Protein AF-A0A9D4VRD9-F1 (afdb_monomer)

Sequence (147 aa):
MNMTFPYSIVCLDGSLPAYHFHRGYGLGSNSWLIHLEGGGWCGTIRNCIYSKKTWHGSSYFMEKQIPFIGILISKAEENLDFYNWNRVKVRYCDGALFSGDSQNEALLSGCSAGGLSAILHCDEFRELFPRTTRVKCFSDGGLFLDS

Radius of gyration: 17.65 Å; Cα contacts (8 Å, |Δi|>4): 254; chains: 1; bounding box: 37×42×48 Å

pLDDT: mean 87.78, std 12.65, range [27.67, 97.06]

Solvent-accessible surface area (backbone atoms only — not comparable to full-atom values): 8669 Å² total; per-residue (Å²): 134,87,80,82,63,98,60,85,76,45,17,62,61,65,34,60,70,51,68,48,77,46,83,32,42,82,88,25,51,85,38,79,46,80,43,77,48,82,74,65,63,45,94,42,74,71,50,39,65,53,38,30,75,33,43,50,5,13,48,88,62,46,76,93,73,78,88,60,59,74,86,58,22,67,46,54,93,82,23,76,87,47,27,40,22,24,35,35,40,40,56,36,20,56,43,38,75,88,66,70,75,94,72,56,72,45,80,44,68,23,55,38,75,42,3,34,46,22,61,76,43,37,69,66,59,41,70,78,49,59,92,81,45,49,66,46,62,40,56,43,78,25,84,77,81,93,128

InterPro domains:
  IPR004963 Pectinacetylesterase/NOTUM [PF03283] (9-104)
  IPR004963 Pectinacetylesterase/NOTUM [PTHR21562] (9-105)

Secondary structure (DSSP, 8-state):
-----SS----TTSPPP-EEEE---GGGGG-EEEEEPP--B--SHHHHHHHTTSTTT-GGGS-SS----GGG---TTT-TTTTTSEEEEEPP-SSBTT---SSSEEEEEEETHHHHHHHHTHHHHHHTS-TTSEEEEEEES------

Organism: Pisum sativum (NCBI:txid3888)

Structure (mmCIF, N/CA/C/O backbone):
data_AF-A0A9D4VRD9-F1
#
_entry.id   AF-A0A9D4VRD9-F1
#
loop_
_atom_site.group_PDB
_atom_site.id
_atom_site.type_symbol
_atom_site.label_atom_id
_atom_site.label_alt_id
_atom_site.label_comp_id
_atom_site.label_asym_id
_atom_site.label_entity_id
_atom_site.label_seq_id
_atom_si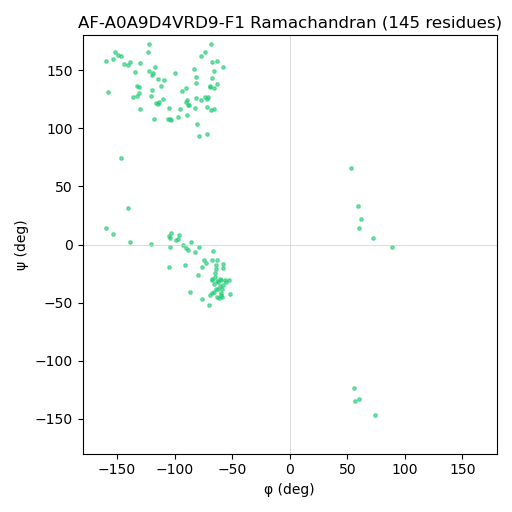te.pdbx_PDB_ins_code
_atom_site.Cartn_x
_atom_site.Cartn_y
_atom_site.Cartn_z
_atom_site.occupancy
_atom_site.B_iso_or_equiv
_atom_site.auth_seq_id
_atom_site.auth_comp_id
_atom_site.auth_asym_id
_atom_site.auth_atom_id
_atom_site.pdbx_PDB_model_num
ATOM 1 N N . MET A 1 1 ? -16.404 -22.319 3.235 1.00 29.88 1 MET A N 1
ATOM 2 C CA . MET A 1 1 ? -16.455 -21.818 1.846 1.00 29.88 1 MET A CA 1
ATOM 3 C C . MET A 1 1 ? -15.026 -21.767 1.332 1.00 29.88 1 MET A C 1
ATOM 5 O O . MET A 1 1 ? -14.262 -20.940 1.807 1.00 29.88 1 MET A O 1
ATOM 9 N N . ASN A 1 2 ? -14.638 -22.701 0.461 1.00 27.67 2 ASN A N 1
ATOM 10 C CA . ASN A 1 2 ? -13.312 -22.701 -0.160 1.00 27.67 2 ASN A CA 1
ATOM 11 C C . ASN A 1 2 ? -13.325 -21.703 -1.315 1.00 27.67 2 ASN A C 1
ATOM 13 O O . ASN A 1 2 ? -13.900 -21.981 -2.363 1.00 27.67 2 ASN A O 1
ATOM 17 N N . MET A 1 3 ? -12.720 -20.536 -1.109 1.00 38.72 3 MET A N 1
ATOM 18 C CA . MET A 1 3 ? -12.437 -19.605 -2.196 1.00 38.72 3 MET A CA 1
ATOM 19 C C . MET A 1 3 ? -11.193 -20.107 -2.934 1.00 38.72 3 MET A C 1
ATOM 21 O O . MET A 1 3 ? -10.066 -19.842 -2.525 1.00 38.72 3 MET A O 1
ATOM 25 N N . THR A 1 4 ? -11.387 -20.882 -3.998 1.00 37.00 4 THR A N 1
ATOM 26 C CA . THR A 1 4 ? -10.335 -21.162 -4.980 1.00 37.00 4 THR A CA 1
ATOM 27 C C . THR A 1 4 ? -10.096 -19.903 -5.806 1.00 37.00 4 THR A C 1
ATOM 29 O O . THR A 1 4 ? -10.812 -19.647 -6.772 1.00 37.00 4 THR A O 1
ATOM 32 N N . PHE A 1 5 ? -9.106 -19.099 -5.415 1.00 48.12 5 PHE A N 1
ATOM 33 C CA . PHE A 1 5 ? -8.542 -18.075 -6.291 1.00 48.12 5 PHE A CA 1
ATOM 34 C C . PHE A 1 5 ? -7.685 -18.781 -7.360 1.00 48.12 5 PHE A C 1
ATOM 36 O O . PHE A 1 5 ? -6.823 -19.578 -6.991 1.00 48.12 5 PHE A O 1
ATOM 43 N N . PRO A 1 6 ? -7.891 -18.531 -8.668 1.00 50.44 6 PRO A N 1
ATOM 44 C CA . PRO A 1 6 ? -7.130 -19.180 -9.745 1.00 50.44 6 PRO A CA 1
ATOM 45 C C . PRO A 1 6 ? -5.639 -18.792 -9.771 1.00 50.44 6 PRO A C 1
ATOM 47 O O . PRO A 1 6 ? -4.870 -19.379 -10.526 1.00 50.44 6 PRO A O 1
ATOM 50 N N . TYR A 1 7 ? -5.224 -17.848 -8.921 1.00 60.44 7 TYR A N 1
ATOM 51 C CA . TYR A 1 7 ? -3.842 -17.430 -8.727 1.00 60.44 7 TYR A CA 1
ATOM 52 C C . TYR A 1 7 ? -3.545 -17.363 -7.229 1.00 60.44 7 TYR A C 1
ATOM 54 O O . TYR A 1 7 ? -4.279 -16.731 -6.466 1.00 60.44 7 TYR A O 1
ATOM 62 N N . SER A 1 8 ? -2.470 -18.019 -6.797 1.00 66.19 8 SER A N 1
ATOM 63 C CA . SER A 1 8 ? -1.936 -17.839 -5.450 1.00 66.19 8 SER A CA 1
ATOM 64 C C . SER A 1 8 ? -1.347 -16.432 -5.337 1.00 66.19 8 SER A C 1
ATOM 66 O O . SER A 1 8 ? -0.372 -16.121 -6.020 1.00 66.19 8 SER A O 1
ATOM 68 N N . ILE A 1 9 ? -1.928 -15.590 -4.483 1.00 80.81 9 ILE A N 1
ATOM 69 C CA . ILE A 1 9 ? -1.345 -14.294 -4.119 1.00 80.81 9 ILE A CA 1
ATOM 70 C C . ILE A 1 9 ? -0.141 -14.587 -3.227 1.00 80.81 9 ILE A C 1
ATOM 72 O O . ILE A 1 9 ? -0.289 -15.197 -2.167 1.00 80.81 9 ILE A O 1
ATOM 76 N N . VAL A 1 10 ? 1.043 -14.188 -3.678 1.00 89.38 10 VAL A N 1
ATOM 77 C CA . VAL A 1 10 ? 2.318 -14.473 -3.017 1.00 89.38 10 VAL A CA 1
ATOM 78 C C . VAL A 1 10 ? 3.220 -13.245 -3.049 1.00 89.38 10 VAL A C 1
ATOM 80 O O . VAL A 1 10 ? 3.067 -12.370 -3.900 1.00 89.38 10 VAL A O 1
ATOM 83 N N . CYS A 1 11 ? 4.167 -13.191 -2.121 1.00 92.31 11 CYS A N 1
ATOM 84 C CA . CYS A 1 11 ? 5.275 -12.244 -2.145 1.00 92.31 11 CYS A CA 1
ATOM 85 C C . CYS A 1 11 ? 6.246 -12.540 -3.306 1.00 92.31 11 CYS A C 1
ATOM 87 O O . CYS A 1 11 ? 6.162 -13.587 -3.952 1.00 92.31 11 CYS A O 1
ATOM 89 N N . LEU A 1 12 ? 7.226 -11.655 -3.531 1.00 91.31 12 LEU A N 1
ATOM 90 C CA . LEU A 1 12 ? 8.275 -11.825 -4.553 1.00 91.31 12 LEU A CA 1
ATOM 91 C C . LEU A 1 12 ? 9.033 -13.164 -4.470 1.00 91.31 12 LEU A C 1
ATOM 93 O O . LEU A 1 12 ? 9.539 -13.652 -5.482 1.00 91.31 12 LEU A O 1
ATOM 97 N N . ASP A 1 13 ? 9.172 -13.740 -3.275 1.00 92.56 13 ASP A N 1
ATOM 98 C CA . ASP A 1 13 ? 9.839 -15.027 -3.056 1.00 92.56 13 ASP A CA 1
ATOM 99 C C . ASP A 1 13 ? 8.904 -16.250 -3.132 1.00 92.56 13 ASP A C 1
ATOM 101 O O . ASP A 1 13 ? 9.382 -17.378 -3.015 1.00 92.56 13 ASP A O 1
ATOM 105 N N . GLY A 1 14 ? 7.596 -16.047 -3.324 1.00 90.62 14 GLY A N 1
ATOM 106 C CA . GLY A 1 14 ? 6.584 -17.106 -3.321 1.00 90.62 14 GLY A CA 1
ATOM 107 C C . GLY A 1 14 ? 5.975 -17.420 -1.948 1.00 90.62 14 GLY A C 1
ATOM 108 O O . GLY A 1 14 ? 5.091 -18.271 -1.864 1.00 90.62 14 GLY A O 1
ATOM 109 N N . SER A 1 15 ? 6.414 -16.760 -0.872 1.00 93.50 15 SER A N 1
ATOM 110 C CA . SER A 1 15 ? 5.783 -16.881 0.449 1.00 93.50 15 SER A CA 1
ATOM 111 C C . SER A 1 15 ? 4.379 -16.268 0.465 1.00 93.50 15 SER A C 1
ATOM 113 O O . SER A 1 15 ? 4.041 -15.417 -0.360 1.00 93.50 15 SER A O 1
ATOM 115 N N . LEU A 1 16 ? 3.535 -16.700 1.406 1.00 93.44 16 LEU A N 1
ATOM 116 C CA . LEU A 1 16 ? 2.206 -16.107 1.573 1.00 93.44 16 LEU A CA 1
ATOM 117 C C . LEU A 1 16 ? 2.326 -14.656 2.068 1.00 93.44 16 LEU A C 1
ATOM 119 O O . LEU A 1 16 ? 3.190 -14.384 2.905 1.00 93.44 16 LEU A O 1
ATOM 123 N N . PRO A 1 17 ? 1.461 -13.733 1.616 1.00 92.94 17 PRO A N 1
ATOM 124 C CA . PRO A 1 17 ? 1.422 -12.373 2.141 1.00 92.94 17 PRO A CA 1
ATOM 125 C C . PRO A 1 17 ? 1.048 -12.366 3.629 1.00 92.94 17 PRO A C 1
ATOM 127 O O . PRO A 1 17 ? 0.423 -13.300 4.137 1.00 92.94 17 PRO A O 1
ATOM 130 N N . ALA A 1 18 ? 1.404 -11.289 4.329 1.00 94.38 18 ALA A N 1
ATOM 131 C CA . ALA A 1 18 ? 1.172 -11.158 5.764 1.00 94.38 18 ALA A CA 1
ATOM 132 C C . ALA A 1 18 ? 0.504 -9.827 6.131 1.00 94.38 18 ALA A C 1
ATOM 134 O O . ALA A 1 18 ? 0.618 -8.821 5.431 1.00 94.38 18 ALA A O 1
ATOM 135 N N . TYR A 1 19 ? -0.177 -9.824 7.274 1.00 95.88 19 TYR A N 1
ATOM 136 C CA . TYR A 1 19 ? -0.750 -8.632 7.883 1.00 95.88 19 TYR A CA 1
ATOM 137 C C . TYR A 1 19 ? -0.645 -8.716 9.406 1.00 95.88 19 TYR A C 1
ATOM 139 O O . TYR A 1 19 ? -0.612 -9.803 9.985 1.00 95.88 19 TYR A O 1
ATOM 147 N N . HIS A 1 20 ? -0.648 -7.556 10.055 1.00 97.06 20 HIS A N 1
ATOM 148 C CA . HIS A 1 20 ? -0.799 -7.434 11.503 1.00 97.06 20 HIS A CA 1
ATOM 149 C C . HIS A 1 20 ? -2.164 -6.841 11.813 1.00 97.06 20 HIS A C 1
ATOM 151 O O . HIS A 1 20 ? -2.635 -5.953 11.103 1.00 97.06 20 HIS A O 1
ATOM 157 N N . PHE A 1 21 ? -2.806 -7.327 12.872 1.00 96.38 21 PHE A N 1
ATOM 158 C CA . PHE A 1 21 ? -4.181 -6.966 13.197 1.00 96.38 21 PHE A CA 1
ATOM 159 C C . PHE A 1 21 ? -4.352 -6.681 14.685 1.00 96.38 21 PHE A C 1
ATOM 161 O O . PHE A 1 21 ? -4.039 -7.522 15.526 1.00 96.38 21 PHE A O 1
ATOM 168 N N . HIS A 1 22 ? -4.912 -5.512 14.992 1.00 95.44 22 HIS A N 1
ATOM 169 C CA . HIS A 1 22 ? -5.429 -5.162 16.307 1.00 95.44 22 HIS A CA 1
ATOM 170 C C . HIS A 1 22 ? -6.945 -4.996 16.234 1.00 95.44 22 HIS A C 1
ATOM 172 O O . HIS A 1 22 ? -7.465 -4.175 15.475 1.00 95.44 22 HIS A O 1
ATOM 178 N N . ARG A 1 23 ? -7.654 -5.776 17.053 1.00 96.38 23 ARG A N 1
ATOM 179 C CA . ARG A 1 23 ? -9.115 -5.774 17.098 1.00 96.38 23 ARG A CA 1
ATOM 180 C C . ARG A 1 23 ? -9.648 -4.470 17.697 1.00 96.38 23 ARG A C 1
ATOM 182 O O . ARG A 1 23 ? -9.140 -4.005 18.718 1.00 96.38 23 ARG A O 1
ATOM 189 N N . GLY A 1 24 ? -10.681 -3.919 17.066 1.00 95.69 24 GLY A N 1
ATOM 190 C CA . GLY A 1 24 ? -11.415 -2.763 17.570 1.00 95.69 24 GLY A CA 1
ATOM 191 C C . GLY A 1 24 ? -12.322 -3.112 18.748 1.00 95.69 24 GLY A C 1
ATOM 192 O O . GLY A 1 24 ? -12.608 -4.282 19.020 1.00 95.69 24 GLY A O 1
ATOM 193 N N . TYR A 1 25 ? -12.789 -2.088 19.453 1.00 96.00 25 TYR A N 1
ATOM 194 C CA . TYR A 1 25 ? -13.634 -2.229 20.636 1.00 96.00 25 TYR A CA 1
ATOM 195 C C . TYR A 1 25 ? -14.606 -1.053 20.788 1.00 96.00 25 TYR A C 1
ATOM 197 O O . TYR A 1 25 ? -14.450 -0.003 20.165 1.00 96.00 25 TYR A O 1
ATOM 205 N N . GLY A 1 26 ? -15.639 -1.235 21.618 1.00 95.19 26 GLY A N 1
ATOM 206 C CA . GLY A 1 26 ? -16.688 -0.232 21.820 1.00 95.19 26 GLY A CA 1
ATOM 207 C C . GLY A 1 26 ? -17.371 0.157 20.505 1.00 95.19 26 GLY A C 1
ATOM 208 O O . GLY A 1 26 ? -17.677 -0.707 19.680 1.00 95.19 26 GLY A O 1
ATOM 209 N N . LEU A 1 27 ? -17.566 1.462 20.299 1.00 92.44 27 LEU A N 1
ATOM 210 C CA . LEU A 1 27 ? -18.173 2.010 19.080 1.00 92.44 27 LEU A CA 1
ATOM 211 C C . LEU A 1 27 ? -17.325 1.759 17.819 1.00 92.44 27 LEU A C 1
ATOM 213 O O . LEU A 1 27 ? -17.883 1.604 16.739 1.00 92.44 27 LEU A O 1
ATOM 217 N N . GLY A 1 28 ? -15.998 1.644 17.951 1.00 93.00 28 GLY A N 1
ATOM 218 C CA . GLY A 1 28 ? -15.086 1.373 16.832 1.00 93.00 28 GLY A CA 1
ATOM 219 C C . GLY A 1 28 ? -15.040 -0.093 16.384 1.00 93.00 28 GLY A C 1
ATOM 220 O O . GLY A 1 28 ? -14.356 -0.420 15.417 1.00 93.00 28 GLY A O 1
ATOM 221 N N . SER A 1 29 ? -15.770 -1.001 17.042 1.00 95.44 29 SER A N 1
ATOM 222 C CA . SER A 1 29 ? -15.744 -2.443 16.737 1.00 95.44 29 SER A CA 1
ATOM 223 C C . SER A 1 29 ? -16.255 -2.818 15.338 1.00 95.44 29 SER A C 1
ATOM 225 O O . SER A 1 29 ? -15.879 -3.877 14.834 1.00 95.44 29 SER A O 1
ATOM 227 N N . ASN A 1 30 ? -17.044 -1.948 14.698 1.00 95.50 30 ASN A N 1
ATOM 228 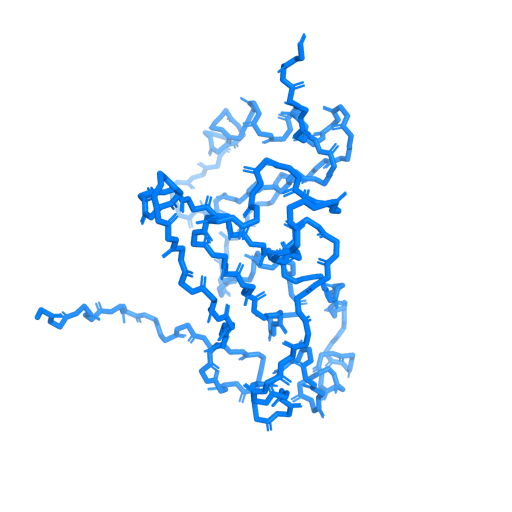C CA . ASN A 1 30 ? -17.524 -2.114 13.319 1.00 95.50 30 ASN A CA 1
ATOM 229 C C . ASN A 1 30 ? -16.785 -1.227 12.303 1.00 95.50 30 ASN A C 1
ATOM 231 O O . ASN A 1 30 ? -17.057 -1.314 11.107 1.00 95.50 30 ASN A O 1
ATOM 235 N N . SER A 1 31 ? -15.845 -0.402 12.761 1.00 95.06 31 SER A N 1
ATOM 236 C CA . SER A 1 31 ? -15.070 0.503 11.914 1.00 95.06 31 SER A CA 1
ATOM 237 C C . SER A 1 31 ? -13.694 -0.092 11.616 1.00 95.06 31 SER A C 1
ATOM 239 O O . SER A 1 31 ? -13.134 -0.827 12.437 1.00 95.06 31 SER A O 1
ATOM 241 N N . TRP A 1 32 ? -13.151 0.197 10.431 1.00 95.12 32 TRP A N 1
ATOM 242 C CA . TRP A 1 32 ? -11.929 -0.427 9.918 1.00 95.12 32 TRP A CA 1
ATOM 243 C C . TRP A 1 32 ? -10.946 0.611 9.394 1.00 95.12 32 TRP A C 1
ATOM 245 O O . TRP A 1 32 ? -11.295 1.454 8.576 1.00 95.12 32 TRP A O 1
ATOM 255 N N . LEU A 1 33 ? -9.700 0.503 9.842 1.00 94.00 33 LEU A N 1
ATOM 256 C CA . LEU A 1 33 ? -8.558 1.245 9.334 1.00 94.00 33 LEU A CA 1
ATOM 257 C C . LEU A 1 33 ? -7.558 0.239 8.762 1.00 94.00 33 LEU A C 1
ATOM 259 O O . LEU A 1 33 ? -6.910 -0.503 9.505 1.00 94.00 33 LEU A O 1
ATOM 263 N N . ILE A 1 34 ? -7.454 0.203 7.435 1.00 94.44 34 ILE A N 1
ATOM 264 C CA . ILE A 1 34 ? -6.514 -0.653 6.709 1.00 94.44 34 ILE A CA 1
ATOM 265 C C . ILE A 1 34 ? -5.381 0.229 6.199 1.00 94.44 34 ILE A C 1
ATOM 267 O O . ILE A 1 34 ? -5.597 1.138 5.403 1.00 94.44 34 ILE A O 1
ATOM 271 N N . HIS A 1 35 ? -4.170 -0.045 6.663 1.00 93.06 35 HIS A N 1
ATOM 272 C CA . HIS A 1 35 ? -2.965 0.665 6.270 1.00 93.06 35 HIS A CA 1
ATOM 273 C C . HIS A 1 35 ? -2.077 -0.251 5.431 1.00 93.06 35 HIS A C 1
ATOM 275 O O . HIS A 1 35 ? -1.712 -1.345 5.869 1.00 93.06 35 HIS A O 1
ATOM 281 N N . LEU A 1 36 ? -1.721 0.208 4.235 1.00 92.56 36 LEU A N 1
ATOM 282 C CA . LEU A 1 36 ? -0.778 -0.473 3.358 1.00 92.56 36 LEU A CA 1
ATOM 283 C C . LEU A 1 36 ? 0.636 0.007 3.690 1.00 92.56 36 LEU A C 1
ATOM 285 O O . LEU A 1 36 ? 0.923 1.200 3.615 1.00 92.56 36 LEU A O 1
ATOM 289 N N . GLU A 1 37 ? 1.511 -0.914 4.087 1.00 93.12 37 GLU A N 1
ATOM 290 C CA . GLU A 1 37 ? 2.923 -0.601 4.298 1.00 93.12 37 GLU A CA 1
ATOM 291 C C . GLU A 1 37 ? 3.585 -0.162 2.984 1.00 93.12 37 GLU A C 1
ATOM 293 O O . GLU A 1 37 ? 3.356 -0.754 1.934 1.00 93.12 37 GLU A O 1
ATOM 298 N N . GLY A 1 38 ? 4.426 0.870 3.034 1.00 89.81 38 GLY A N 1
ATOM 299 C CA . GLY A 1 38 ? 5.267 1.244 1.900 1.00 89.81 38 GLY A CA 1
ATOM 300 C C . GLY A 1 38 ? 6.542 0.401 1.839 1.00 89.81 38 GLY A C 1
ATOM 301 O O . GLY A 1 38 ? 7.071 -0.009 2.868 1.00 89.81 38 GLY A O 1
ATOM 302 N N . GLY A 1 39 ? 7.083 0.198 0.639 1.00 87.12 39 GLY A N 1
ATOM 303 C CA . GLY A 1 39 ? 8.361 -0.505 0.455 1.00 87.12 39 GLY A CA 1
ATOM 304 C C . GLY A 1 39 ? 9.061 -0.235 -0.880 1.00 87.12 39 GLY A C 1
ATOM 305 O O . GLY A 1 39 ? 10.003 -0.943 -1.232 1.00 87.12 39 GLY A O 1
ATOM 306 N N . GLY A 1 40 ? 8.629 0.801 -1.611 1.00 86.25 40 GLY A N 1
ATOM 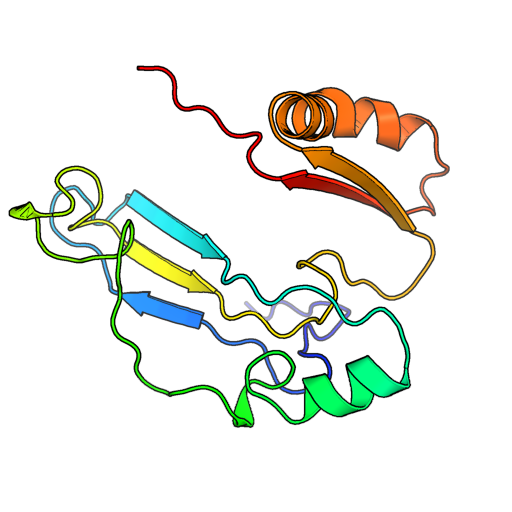307 C CA . GLY A 1 40 ? 9.194 1.194 -2.905 1.00 86.25 40 GLY A CA 1
ATOM 308 C C . GLY A 1 40 ? 8.800 0.252 -4.042 1.00 86.25 40 GLY A C 1
ATOM 309 O O . GLY A 1 40 ? 7.696 -0.283 -4.056 1.00 86.25 40 GLY A O 1
ATOM 310 N N . TRP A 1 41 ? 9.695 0.066 -5.009 1.00 86.50 41 TRP A N 1
ATOM 311 C CA . TRP A 1 41 ? 9.589 -0.961 -6.048 1.00 86.50 41 TRP A CA 1
ATOM 312 C C . TRP A 1 41 ? 10.983 -1.456 -6.437 1.00 86.50 41 TRP A C 1
ATOM 314 O O . TRP A 1 41 ? 11.991 -0.784 -6.194 1.00 86.50 41 TRP A O 1
ATOM 324 N N . CYS A 1 42 ? 11.059 -2.620 -7.078 1.00 88.19 42 CYS A N 1
ATOM 325 C CA . CYS A 1 42 ? 12.302 -3.106 -7.666 1.00 88.19 42 CYS A CA 1
ATOM 326 C C . CYS A 1 42 ? 12.284 -2.926 -9.194 1.00 88.19 42 CYS A C 1
ATOM 328 O O . CYS A 1 42 ? 11.572 -3.605 -9.918 1.00 88.19 42 CYS A O 1
ATOM 330 N N . GLY A 1 43 ? 13.076 -1.979 -9.710 1.00 85.38 43 GLY A N 1
ATOM 331 C CA . GLY A 1 43 ? 13.073 -1.631 -11.144 1.00 85.38 43 GLY A CA 1
ATOM 332 C C . GLY A 1 43 ? 13.917 -2.535 -12.054 1.00 85.38 43 GLY A C 1
ATOM 333 O O . GLY A 1 43 ? 13.908 -2.365 -13.268 1.00 85.38 43 GLY A O 1
ATOM 334 N N . THR A 1 44 ? 14.690 -3.471 -11.494 1.00 88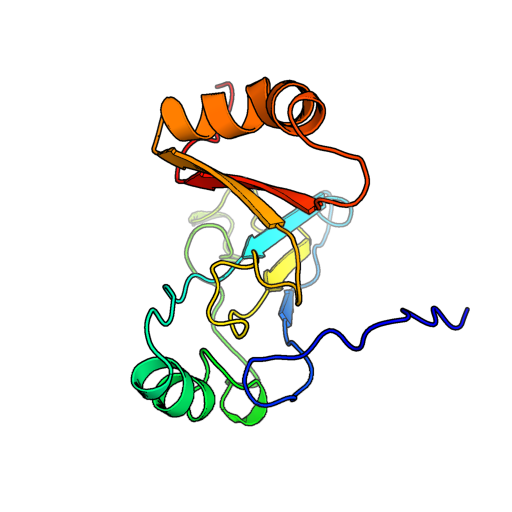.94 44 THR A N 1
ATOM 335 C CA . THR A 1 44 ? 15.523 -4.408 -12.265 1.00 88.94 44 THR A CA 1
ATOM 336 C C . THR A 1 44 ? 15.488 -5.798 -11.645 1.00 88.94 44 THR A C 1
ATOM 338 O O . THR A 1 44 ? 15.344 -5.933 -10.428 1.00 88.94 44 THR A O 1
ATOM 341 N N . ILE A 1 45 ? 15.723 -6.833 -12.462 1.00 90.00 45 ILE A N 1
ATOM 342 C CA . ILE A 1 45 ? 15.809 -8.230 -12.000 1.00 90.00 45 ILE A CA 1
ATOM 343 C C . ILE A 1 45 ? 16.799 -8.363 -10.832 1.00 90.00 45 ILE A C 1
ATOM 345 O O . ILE A 1 45 ? 16.504 -9.024 -9.840 1.00 90.00 45 ILE A O 1
ATOM 349 N N . ARG A 1 46 ? 17.959 -7.694 -10.909 1.00 92.75 46 ARG A N 1
ATOM 350 C CA . ARG A 1 46 ? 18.973 -7.717 -9.841 1.00 92.75 46 ARG A CA 1
ATOM 351 C C . ARG A 1 46 ? 18.443 -7.146 -8.527 1.00 92.75 46 ARG A C 1
ATOM 353 O O . ARG A 1 46 ? 18.617 -7.782 -7.490 1.00 92.75 46 ARG A O 1
ATOM 360 N N . ASN A 1 47 ? 17.764 -6.001 -8.575 1.00 90.69 47 ASN A N 1
ATOM 361 C CA . ASN A 1 47 ? 17.192 -5.387 -7.378 1.00 90.69 47 ASN A CA 1
ATOM 362 C C . ASN A 1 47 ? 16.080 -6.266 -6.795 1.00 90.69 47 ASN A C 1
ATOM 364 O O . ASN A 1 47 ? 16.064 -6.489 -5.591 1.00 90.69 47 ASN A O 1
ATOM 368 N N . CYS A 1 48 ? 15.221 -6.855 -7.633 1.00 91.56 48 CYS A N 1
ATOM 369 C CA . CYS A 1 48 ? 14.159 -7.752 -7.169 1.00 91.56 48 CYS A CA 1
ATOM 370 C C . CYS A 1 48 ? 14.712 -9.022 -6.502 1.00 91.56 48 CYS A C 1
ATOM 372 O O . CYS A 1 48 ? 14.190 -9.471 -5.483 1.00 91.56 48 CYS A O 1
ATOM 374 N N . ILE A 1 49 ? 15.812 -9.581 -7.026 1.00 93.50 49 ILE A N 1
ATOM 375 C CA . ILE A 1 49 ? 16.512 -10.723 -6.413 1.00 93.50 49 ILE A CA 1
ATOM 376 C C . ILE A 1 49 ? 17.079 -10.369 -5.031 1.00 93.50 49 ILE A C 1
ATOM 378 O O . ILE A 1 49 ? 17.173 -11.249 -4.172 1.00 93.50 49 ILE A O 1
ATOM 382 N N . TYR A 1 50 ? 17.472 -9.114 -4.815 1.00 92.94 50 TYR A N 1
ATOM 383 C CA . TYR A 1 50 ? 17.915 -8.654 -3.504 1.00 92.94 50 TYR A CA 1
ATOM 384 C C . TYR A 1 50 ? 16.720 -8.437 -2.567 1.00 92.94 50 TYR A C 1
ATOM 386 O O . TYR A 1 50 ? 16.715 -8.968 -1.459 1.00 92.94 50 TYR A O 1
ATOM 394 N N . SER A 1 51 ? 15.669 -7.753 -3.036 1.00 92.12 51 SER A N 1
ATOM 395 C CA . SER A 1 51 ? 14.453 -7.476 -2.260 1.00 92.12 51 SER A CA 1
ATOM 396 C C . SER A 1 51 ? 13.748 -8.741 -1.776 1.00 92.12 51 SER A C 1
ATOM 398 O O . SER A 1 51 ? 13.308 -8.789 -0.634 1.00 92.12 51 SER A O 1
ATOM 400 N N . LYS A 1 52 ? 13.700 -9.810 -2.583 1.00 94.12 52 LYS A N 1
ATOM 401 C CA . LYS A 1 52 ? 13.076 -11.080 -2.165 1.00 94.12 52 LYS A CA 1
ATOM 402 C C . LYS A 1 52 ? 13.764 -11.765 -0.974 1.00 94.12 52 LYS A C 1
ATOM 404 O O . LYS A 1 52 ? 13.216 -12.704 -0.416 1.00 94.12 52 LYS A O 1
ATOM 409 N N . LYS A 1 53 ? 14.980 -11.341 -0.604 1.00 94.88 53 LYS A N 1
ATOM 410 C CA . LYS A 1 53 ? 15.724 -11.846 0.565 1.00 94.88 53 LYS A CA 1
ATOM 411 C C . LYS A 1 53 ? 15.551 -10.965 1.809 1.00 94.88 53 LYS A C 1
ATOM 413 O O . LYS A 1 53 ? 16.274 -11.152 2.783 1.00 94.88 53 LYS A O 1
ATOM 418 N N . THR A 1 54 ? 14.655 -9.982 1.768 1.00 94.31 54 THR A N 1
ATOM 419 C CA . THR A 1 54 ? 14.354 -9.078 2.885 1.00 94.31 54 THR A CA 1
ATOM 420 C C . THR A 1 54 ? 12.872 -9.162 3.251 1.00 94.31 54 THR A C 1
ATOM 422 O O . THR A 1 54 ? 12.076 -9.773 2.535 1.00 94.31 54 THR A O 1
ATOM 425 N N . TRP A 1 55 ? 12.474 -8.511 4.347 1.00 93.88 55 TRP A N 1
ATOM 426 C CA . TRP A 1 55 ? 11.069 -8.449 4.763 1.00 93.88 55 TRP A CA 1
ATOM 427 C C . TRP A 1 55 ? 10.165 -7.704 3.761 1.00 93.88 55 TRP A C 1
ATOM 429 O O . TRP A 1 55 ? 8.957 -7.888 3.805 1.00 93.88 55 TRP A O 1
ATOM 439 N N . HIS A 1 56 ? 10.725 -6.902 2.840 1.00 93.25 56 HIS A N 1
ATOM 440 C CA . HIS A 1 56 ? 9.979 -6.223 1.764 1.00 93.25 56 HIS A CA 1
ATOM 441 C C . HIS A 1 56 ? 9.773 -7.083 0.509 1.00 93.25 56 HIS A C 1
ATOM 443 O O . HIS A 1 56 ? 9.225 -6.601 -0.481 1.00 93.25 56 HIS A O 1
ATOM 449 N N . GLY A 1 57 ? 10.227 -8.335 0.503 1.00 93.25 57 GLY A N 1
ATOM 450 C CA . GLY A 1 57 ? 9.973 -9.262 -0.602 1.00 93.25 57 GLY A CA 1
ATOM 451 C C . GLY A 1 57 ? 9.629 -10.680 -0.160 1.00 93.25 57 GLY A C 1
ATOM 452 O O . GLY A 1 57 ? 9.454 -11.547 -1.011 1.00 93.25 57 GLY A O 1
ATOM 453 N N . SER A 1 58 ? 9.540 -10.926 1.149 1.00 94.88 58 SER A N 1
ATOM 454 C CA . SER A 1 58 ? 9.259 -12.243 1.712 1.00 94.88 58 SER A CA 1
ATOM 455 C C . SER A 1 58 ? 8.702 -12.127 3.126 1.00 94.88 58 SER A C 1
ATOM 457 O O . SER A 1 58 ? 9.280 -11.455 3.986 1.00 94.88 58 SER A O 1
ATOM 459 N N . SER A 1 59 ? 7.597 -12.825 3.388 1.00 95.69 59 SER A N 1
ATOM 460 C CA . SER A 1 59 ? 6.987 -12.853 4.718 1.00 95.69 59 SER A CA 1
ATOM 461 C C . SER A 1 59 ? 7.773 -13.683 5.729 1.00 95.69 59 SER A C 1
ATOM 463 O O . SER A 1 59 ? 7.606 -13.493 6.933 1.00 95.69 59 SER A O 1
ATOM 465 N N . TYR A 1 60 ? 8.696 -14.539 5.279 1.00 96.00 60 TYR A N 1
ATOM 466 C CA . TYR A 1 60 ? 9.560 -15.311 6.174 1.00 96.00 60 TYR A CA 1
ATOM 467 C C . TYR A 1 60 ? 10.519 -14.439 6.989 1.00 96.00 60 TYR A C 1
ATOM 469 O O . TYR A 1 60 ? 10.942 -14.850 8.068 1.00 96.00 60 TYR A O 1
ATOM 477 N N . PHE A 1 61 ? 10.840 -13.238 6.502 1.00 96.12 61 PHE A N 1
ATOM 478 C CA . PHE A 1 61 ? 11.709 -12.290 7.201 1.00 96.12 61 PHE A CA 1
ATOM 479 C C . PHE A 1 61 ? 10.937 -11.205 7.963 1.00 96.12 61 PHE A C 1
ATOM 481 O O . PHE A 1 61 ? 11.562 -10.309 8.523 1.00 96.12 61 PHE A O 1
ATOM 488 N N . MET A 1 62 ? 9.602 -11.258 7.994 1.00 96.06 62 MET A N 1
ATOM 489 C CA . MET A 1 62 ? 8.792 -10.277 8.717 1.00 96.06 62 MET A CA 1
ATOM 490 C C . MET A 1 62 ? 8.717 -10.588 10.212 1.00 96.06 62 MET A C 1
ATOM 492 O O . MET A 1 62 ? 8.600 -11.737 10.644 1.00 96.06 62 MET A O 1
ATOM 496 N N . GLU A 1 63 ? 8.702 -9.537 11.025 1.00 95.88 63 GLU A N 1
ATOM 497 C CA . GLU A 1 63 ? 8.488 -9.647 12.460 1.00 95.88 63 GLU A CA 1
ATOM 498 C C . GLU A 1 63 ? 7.070 -10.137 12.757 1.00 95.88 63 GLU A C 1
ATOM 500 O O . GLU A 1 63 ? 6.077 -9.622 12.236 1.00 95.88 63 GLU A O 1
ATOM 505 N N . LYS A 1 64 ? 6.956 -11.101 13.672 1.00 93.06 64 LYS A N 1
ATOM 506 C CA . LYS A 1 64 ? 5.658 -11.647 14.094 1.00 93.06 64 LYS A CA 1
ATOM 507 C C . LYS A 1 64 ? 4.811 -10.628 14.857 1.00 93.06 64 LYS A C 1
ATOM 509 O O . LYS A 1 64 ? 3.589 -10.685 14.794 1.00 93.06 64 LYS A O 1
ATOM 514 N N . GLN A 1 65 ? 5.454 -9.705 15.565 1.00 93.44 65 GLN A N 1
ATOM 515 C CA . GLN A 1 65 ? 4.804 -8.633 16.312 1.00 93.44 65 GLN A CA 1
ATOM 516 C C . GLN A 1 65 ? 5.500 -7.316 15.995 1.00 93.44 65 GLN A C 1
ATOM 518 O O . GLN A 1 65 ? 6.727 -7.261 15.961 1.00 93.44 65 GLN A O 1
ATOM 523 N N . ILE A 1 66 ? 4.710 -6.269 15.773 1.00 93.62 66 ILE A N 1
ATOM 524 C CA . ILE A 1 66 ? 5.201 -4.925 15.473 1.00 93.62 66 ILE A CA 1
ATOM 525 C C . ILE A 1 66 ? 4.431 -3.892 16.298 1.00 93.62 66 ILE A C 1
ATOM 527 O O . ILE A 1 66 ? 3.238 -4.085 16.553 1.00 93.62 66 ILE A O 1
ATOM 531 N N . PRO A 1 67 ? 5.070 -2.778 16.684 1.00 93.06 67 PRO A N 1
ATOM 532 C CA . PRO A 1 67 ? 4.352 -1.650 17.249 1.00 93.06 67 PRO A CA 1
ATOM 533 C C . PRO A 1 67 ? 3.497 -0.971 16.170 1.00 93.06 67 PRO A C 1
ATOM 535 O O . PRO A 1 67 ? 3.948 -0.733 15.048 1.00 93.06 67 PRO A O 1
ATOM 538 N N . PHE A 1 68 ? 2.256 -0.637 16.519 1.00 93.25 68 PHE A N 1
ATOM 539 C CA . PHE A 1 68 ? 1.385 0.192 15.687 1.00 93.25 68 PHE A CA 1
ATOM 540 C C . PHE A 1 68 ? 1.648 1.662 16.029 1.00 93.25 68 PHE A C 1
ATOM 542 O O . PHE A 1 68 ? 1.469 2.065 17.178 1.00 93.25 68 PHE A O 1
ATOM 549 N N . ILE A 1 69 ? 2.081 2.445 15.040 1.00 92.25 69 ILE A N 1
ATOM 550 C CA . ILE A 1 69 ? 2.506 3.847 15.193 1.00 92.25 69 ILE A CA 1
ATOM 551 C C . ILE A 1 69 ? 1.703 4.780 14.276 1.00 92.25 69 ILE A C 1
ATOM 553 O O . ILE A 1 69 ? 1.046 4.320 13.339 1.00 92.25 69 ILE A O 1
ATOM 557 N N . GLY A 1 70 ? 1.769 6.091 14.526 1.00 89.62 70 GLY A N 1
ATOM 558 C CA . GLY A 1 70 ? 1.055 7.096 13.730 1.00 89.62 70 GLY A CA 1
ATOM 559 C C . GLY A 1 70 ? -0.459 6.874 13.763 1.00 89.62 70 GLY A C 1
ATOM 560 O O . GLY A 1 70 ? -1.010 6.582 14.819 1.00 89.62 70 GLY A O 1
ATOM 561 N N . ILE A 1 71 ? -1.124 6.921 12.603 1.00 89.94 71 ILE A N 1
ATOM 562 C CA . ILE A 1 71 ? -2.585 6.725 12.478 1.00 89.94 71 ILE A CA 1
ATOM 563 C C . ILE A 1 71 ? -3.081 5.373 13.022 1.00 89.94 71 ILE A C 1
ATOM 565 O O . ILE A 1 71 ? -4.252 5.201 13.346 1.00 89.94 71 ILE A O 1
ATOM 569 N N . LEU A 1 72 ? -2.184 4.393 13.146 1.00 93.00 72 LEU A N 1
ATOM 570 C CA . LEU A 1 72 ? -2.501 3.076 13.672 1.00 93.00 72 LEU A CA 1
ATOM 571 C C . LEU A 1 72 ? -2.371 2.985 15.193 1.00 93.00 72 LEU A C 1
ATOM 573 O O . LEU A 1 72 ? -2.676 1.926 15.727 1.00 93.00 72 LEU A O 1
ATOM 577 N N . ILE A 1 73 ? -1.916 4.006 15.919 1.00 93.50 73 ILE A N 1
ATOM 578 C CA . ILE A 1 73 ? -1.696 3.906 17.371 1.00 93.50 73 ILE A CA 1
ATOM 579 C C . ILE A 1 73 ? -3.009 3.699 18.150 1.00 93.50 73 ILE A C 1
ATOM 581 O O . ILE A 1 73 ? -4.077 4.122 17.715 1.00 93.50 73 ILE A O 1
ATOM 585 N N . SER A 1 74 ? -2.953 2.995 19.289 1.00 91.06 74 SER A N 1
ATOM 586 C CA . SER A 1 74 ? -4.134 2.637 20.108 1.00 91.06 74 SER A CA 1
ATOM 587 C C . SER A 1 74 ? -4.463 3.620 21.225 1.00 91.06 74 SER A C 1
ATOM 589 O O . SER A 1 74 ? -5.381 3.361 22.001 1.00 91.06 74 SER A O 1
ATOM 591 N N . LYS A 1 75 ? -3.680 4.685 21.383 1.00 91.50 75 LYS A N 1
ATOM 592 C CA . LYS A 1 75 ? -3.869 5.649 22.464 1.00 91.50 75 LYS A CA 1
ATOM 593 C C . LYS A 1 75 ? -4.800 6.757 21.995 1.00 91.50 75 LYS A C 1
ATOM 595 O O . LYS A 1 75 ? -4.479 7.437 21.027 1.00 91.50 75 LYS A O 1
ATOM 600 N N . ALA A 1 76 ? -5.902 6.954 22.713 1.00 90.56 76 ALA A N 1
ATOM 601 C CA . ALA A 1 76 ? -6.861 8.017 22.419 1.00 90.56 76 ALA A CA 1
ATOM 602 C C . ALA A 1 76 ? -6.209 9.410 22.448 1.00 90.56 76 ALA A C 1
ATOM 604 O O . ALA A 1 76 ? -6.536 10.248 21.624 1.00 90.56 76 ALA A O 1
ATOM 605 N N . GLU A 1 77 ? 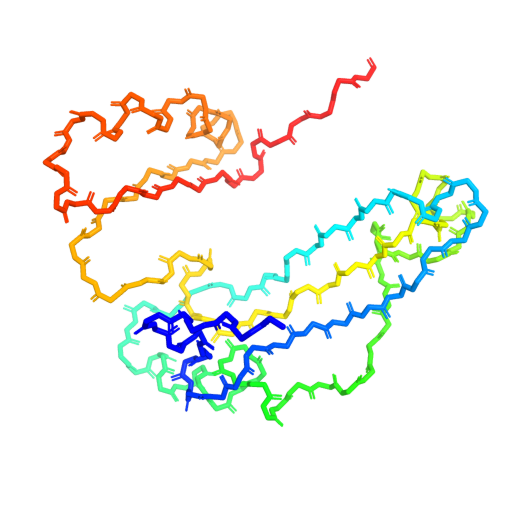-5.238 9.628 23.340 1.00 90.75 77 GLU A N 1
ATOM 606 C CA . GLU A 1 77 ? -4.492 10.891 23.466 1.00 90.75 77 GLU A CA 1
ATOM 607 C C . GLU A 1 77 ? -3.724 11.276 22.191 1.00 90.75 77 GLU A C 1
ATOM 609 O O . GLU A 1 77 ? -3.534 12.457 21.922 1.00 90.75 77 GLU A O 1
ATOM 614 N N . GLU A 1 78 ? -3.287 10.286 21.407 1.00 87.69 78 GLU A N 1
ATOM 615 C CA . GLU A 1 78 ? -2.499 10.486 20.183 1.00 87.69 78 GLU A CA 1
ATOM 616 C C . GLU A 1 78 ? -3.335 10.263 18.906 1.00 87.69 78 GLU A C 1
ATOM 618 O O . GLU A 1 78 ? -2.9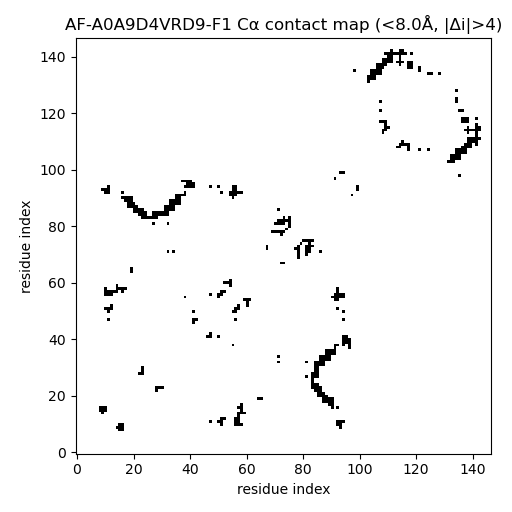53 10.705 17.827 1.00 87.69 78 GLU A O 1
ATOM 623 N N . ASN A 1 79 ? -4.470 9.568 19.012 1.00 86.12 79 ASN A N 1
ATOM 624 C CA . ASN A 1 79 ? -5.319 9.174 17.890 1.00 86.12 79 ASN A CA 1
ATOM 625 C C . ASN A 1 79 ? -6.788 9.163 18.311 1.00 86.12 79 ASN A C 1
ATOM 627 O O . ASN A 1 79 ? -7.376 8.105 18.527 1.00 86.12 79 ASN A O 1
ATOM 631 N N . LEU A 1 80 ? -7.369 10.351 18.452 1.00 87.12 80 LEU A N 1
ATOM 632 C CA . LEU A 1 80 ? -8.748 10.515 18.919 1.00 87.12 80 LEU A CA 1
ATOM 633 C C . LEU A 1 80 ? -9.764 9.808 18.008 1.00 87.12 80 LEU A C 1
ATOM 635 O O . LEU A 1 80 ? -10.773 9.305 18.499 1.00 87.12 80 LEU A O 1
ATOM 639 N N . ASP A 1 81 ? -9.465 9.703 16.713 1.00 87.12 81 ASP A N 1
ATOM 640 C CA . ASP A 1 81 ? -10.423 9.248 15.705 1.00 87.12 81 ASP A CA 1
ATOM 641 C C . ASP A 1 81 ? -10.461 7.720 15.549 1.00 87.12 81 ASP A C 1
ATOM 643 O O . ASP A 1 81 ? -11.538 7.129 15.432 1.00 87.12 81 ASP A O 1
ATOM 647 N N . PHE A 1 82 ? -9.296 7.056 15.567 1.00 93.06 82 PHE A N 1
ATOM 648 C CA . PHE A 1 82 ? -9.178 5.650 15.149 1.00 93.06 82 PHE A CA 1
ATOM 649 C C . PHE A 1 82 ? -8.650 4.697 16.231 1.00 93.06 82 PHE A C 1
ATOM 651 O O . PHE A 1 82 ? -8.519 3.496 15.975 1.00 93.06 82 PHE A O 1
ATOM 658 N N . TYR A 1 83 ? -8.348 5.174 17.445 1.00 93.88 83 TYR A N 1
ATOM 659 C CA . TYR A 1 83 ? -7.713 4.357 18.493 1.00 93.88 83 TYR A CA 1
ATOM 660 C C . TYR A 1 83 ? -8.477 3.070 18.857 1.00 93.88 83 TYR A C 1
ATOM 662 O O . TYR A 1 83 ? -7.855 2.072 19.242 1.00 93.88 83 TYR A O 1
ATOM 670 N N . ASN A 1 84 ? -9.810 3.082 18.738 1.00 95.31 84 ASN A N 1
ATOM 671 C CA . ASN A 1 84 ? -10.695 1.958 19.058 1.00 95.31 84 ASN A CA 1
ATOM 672 C C . ASN A 1 84 ? -11.233 1.208 17.821 1.00 95.31 84 ASN A C 1
ATOM 674 O O . ASN A 1 84 ? -12.045 0.294 17.980 1.00 95.31 84 ASN A O 1
ATOM 678 N N . TRP A 1 85 ? -10.777 1.544 16.607 1.00 96.62 85 TRP A N 1
ATOM 679 C CA . TRP A 1 85 ? -11.164 0.858 15.367 1.00 96.62 85 TRP A CA 1
ATOM 680 C C . TRP A 1 85 ? -10.441 -0.487 15.209 1.00 96.62 85 TRP A C 1
ATOM 682 O O . TRP A 1 85 ? -9.396 -0.734 15.826 1.00 96.62 85 TRP A O 1
ATOM 692 N N . ASN A 1 86 ? -10.966 -1.356 14.338 1.00 97.00 86 ASN A N 1
ATOM 693 C CA . ASN A 1 86 ? -10.205 -2.490 13.815 1.00 97.00 86 ASN A CA 1
ATOM 694 C C . ASN A 1 86 ? -9.060 -1.955 12.960 1.00 97.00 86 ASN A C 1
ATOM 696 O O . ASN A 1 86 ? -9.295 -1.321 11.935 1.00 97.00 86 ASN A O 1
ATOM 700 N N . ARG A 1 87 ? -7.820 -2.206 13.370 1.00 94.94 87 ARG A N 1
ATOM 701 C CA . ARG A 1 87 ? -6.633 -1.660 12.710 1.00 94.94 87 ARG A CA 1
ATOM 702 C C . ARG A 1 87 ? -5.831 -2.793 12.100 1.00 94.94 87 ARG A C 1
ATOM 704 O O . ARG A 1 87 ? -5.399 -3.703 12.807 1.00 94.94 87 ARG A O 1
ATOM 711 N N . VAL A 1 88 ? -5.630 -2.731 10.791 1.00 96.94 88 VAL A N 1
ATOM 712 C CA . VAL A 1 88 ? -4.888 -3.725 10.013 1.00 96.94 88 VAL A CA 1
ATOM 713 C C . VAL A 1 88 ? -3.715 -3.031 9.338 1.00 96.94 88 VAL A C 1
ATOM 715 O O . VAL A 1 88 ? -3.909 -2.044 8.635 1.00 96.94 88 VAL A O 1
ATOM 718 N N . LYS A 1 89 ? -2.504 -3.562 9.513 1.00 96.12 89 LYS A N 1
ATOM 719 C CA . LYS A 1 89 ? -1.340 -3.190 8.706 1.00 96.12 89 LYS A CA 1
ATOM 720 C C . LYS A 1 89 ? -1.038 -4.326 7.736 1.00 96.12 89 LYS A C 1
ATOM 722 O O . LYS A 1 89 ? -0.575 -5.384 8.159 1.00 96.12 89 LYS A O 1
ATOM 727 N N . VAL A 1 90 ? -1.313 -4.116 6.453 1.00 95.25 90 VAL A N 1
ATOM 728 C CA . VAL A 1 90 ? -0.942 -5.048 5.381 1.00 95.25 90 VAL A CA 1
ATOM 729 C C . VAL A 1 90 ? 0.548 -4.873 5.110 1.00 95.25 90 VAL A C 1
ATOM 731 O O . VAL A 1 90 ? 0.999 -3.751 4.878 1.00 95.25 90 VAL A O 1
ATOM 734 N N . ARG A 1 91 ? 1.320 -5.961 5.189 1.00 95.19 91 ARG A N 1
ATOM 735 C CA . ARG A 1 91 ? 2.774 -5.916 5.008 1.00 95.19 91 ARG A CA 1
ATOM 736 C C . ARG A 1 91 ? 3.132 -5.917 3.526 1.00 95.19 91 ARG A C 1
ATOM 738 O O . ARG A 1 91 ? 2.534 -6.644 2.734 1.00 95.19 91 ARG A O 1
ATOM 745 N N . TYR A 1 92 ? 4.117 -5.103 3.169 1.00 94.75 92 TYR A N 1
ATOM 746 C CA . TYR A 1 92 ? 4.572 -4.947 1.792 1.00 94.75 92 TYR A CA 1
ATOM 747 C C . TYR A 1 92 ? 5.522 -6.081 1.407 1.00 94.75 92 TYR A C 1
ATOM 749 O O . TYR A 1 92 ? 6.523 -6.295 2.091 1.00 94.75 92 TYR A O 1
ATOM 757 N N . CYS A 1 93 ? 5.244 -6.793 0.312 1.00 93.69 93 CYS A N 1
ATOM 758 C CA . CYS A 1 93 ? 6.158 -7.828 -0.181 1.00 93.69 93 CYS A CA 1
ATOM 759 C C . CYS A 1 93 ? 6.103 -8.119 -1.690 1.00 93.69 93 CYS A C 1
ATOM 761 O O . CYS A 1 93 ? 6.700 -9.100 -2.140 1.00 93.69 93 CYS A O 1
ATOM 763 N N . ASP A 1 94 ? 5.383 -7.311 -2.473 1.00 90.44 94 ASP A N 1
ATOM 764 C CA . ASP A 1 94 ? 5.142 -7.573 -3.897 1.00 90.44 94 ASP A CA 1
ATOM 765 C C . ASP A 1 94 ? 6.197 -6.938 -4.819 1.00 90.44 94 ASP A C 1
ATOM 767 O O . ASP A 1 94 ? 6.331 -7.344 -5.969 1.00 90.44 94 ASP A O 1
ATOM 771 N N . GLY A 1 95 ? 6.966 -5.959 -4.331 1.00 89.19 95 GLY A N 1
ATOM 772 C CA . GLY A 1 95 ? 8.008 -5.288 -5.115 1.00 89.19 95 GLY A CA 1
ATOM 773 C C . GLY A 1 95 ? 7.489 -4.334 -6.190 1.00 89.19 95 GLY A C 1
ATOM 774 O O . GLY A 1 95 ? 8.297 -3.822 -6.970 1.00 89.19 95 GLY A O 1
ATOM 775 N N . ALA A 1 96 ? 6.176 -4.107 -6.241 1.00 86.12 96 ALA A N 1
ATOM 776 C CA . ALA A 1 96 ? 5.492 -3.441 -7.338 1.00 86.12 96 ALA A CA 1
ATOM 777 C C . ALA A 1 96 ? 4.375 -2.502 -6.851 1.00 86.12 96 ALA A C 1
ATOM 779 O O . ALA A 1 96 ? 3.397 -2.303 -7.561 1.00 86.12 96 ALA A O 1
ATOM 780 N N . LEU A 1 97 ? 4.508 -1.887 -5.669 1.00 83.69 97 LEU A N 1
ATOM 781 C CA . LEU A 1 97 ? 3.552 -0.888 -5.146 1.00 83.69 97 LEU A CA 1
ATOM 782 C C . LEU A 1 97 ? 2.110 -1.424 -4.999 1.00 83.69 97 LEU A C 1
ATOM 784 O O . LEU A 1 97 ? 1.154 -0.684 -5.212 1.00 83.69 97 LEU A O 1
ATOM 788 N N . PHE A 1 98 ? 1.941 -2.709 -4.672 1.00 84.25 98 PHE A N 1
ATOM 789 C CA . PHE A 1 98 ? 0.657 -3.431 -4.702 1.00 84.25 98 PHE A CA 1
ATOM 790 C C . PHE A 1 98 ? -0.013 -3.491 -6.083 1.00 84.25 98 PHE A C 1
ATOM 792 O O . PHE A 1 98 ? -1.186 -3.845 -6.201 1.00 84.25 98 PHE A O 1
ATOM 799 N N . SER A 1 99 ? 0.729 -3.168 -7.142 1.00 77.50 99 SER A N 1
ATOM 800 C CA . SER A 1 99 ? 0.255 -3.157 -8.523 1.00 77.50 99 SER A CA 1
ATOM 801 C C . SER A 1 99 ? 0.753 -4.352 -9.333 1.00 77.50 99 SER A C 1
ATOM 803 O O . SER A 1 99 ? 0.504 -4.392 -10.530 1.00 77.50 99 SER A O 1
ATOM 805 N N . GLY A 1 100 ? 1.414 -5.348 -8.734 1.00 71.94 100 GLY A N 1
ATOM 806 C CA . GLY A 1 100 ? 1.892 -6.528 -9.464 1.00 71.94 100 GLY A CA 1
ATOM 807 C C . GLY A 1 100 ? 0.767 -7.471 -9.921 1.00 71.94 100 GLY A C 1
ATOM 808 O O . GLY A 1 100 ? -0.059 -7.896 -9.122 1.00 71.94 100 GLY A O 1
ATOM 809 N N . ASP A 1 101 ? 0.720 -7.808 -11.211 1.00 71.19 101 ASP A N 1
ATOM 810 C CA . ASP A 1 101 ? 0.077 -9.013 -11.767 1.00 71.19 101 ASP A CA 1
ATOM 811 C C . ASP A 1 101 ? 0.811 -9.382 -13.071 1.00 71.19 101 ASP A C 1
ATOM 813 O O . ASP A 1 101 ? 1.658 -8.641 -13.568 1.00 71.19 101 ASP A O 1
ATOM 817 N N . SER A 1 102 ? 0.577 -10.586 -13.573 1.00 64.25 102 SER A N 1
ATOM 818 C CA . SER A 1 102 ? 1.550 -11.289 -14.388 1.00 64.25 102 SER A CA 1
ATOM 819 C C . SER A 1 102 ? 1.627 -10.868 -15.856 1.00 64.25 102 SER A C 1
ATOM 821 O O . SER A 1 102 ? 2.727 -11.021 -16.373 1.00 64.25 102 SER A O 1
ATOM 823 N N . GLN A 1 103 ? 0.596 -10.326 -16.538 1.00 67.25 103 GLN A N 1
ATOM 824 C CA . GLN A 1 103 ? 0.701 -9.886 -17.956 1.00 67.25 103 GLN A CA 1
ATOM 825 C C . GLN A 1 103 ? -0.377 -8.871 -18.411 1.00 67.25 103 GLN A C 1
ATOM 827 O O . GLN A 1 103 ? -1.477 -8.843 -17.867 1.00 67.25 103 GLN A O 1
ATOM 832 N N . ASN A 1 104 ? -0.068 -8.121 -19.488 1.00 72.56 104 ASN A N 1
ATOM 833 C CA . ASN A 1 104 ? -0.943 -7.194 -20.235 1.00 72.56 104 ASN A CA 1
ATOM 834 C C . ASN A 1 104 ? -1.645 -6.135 -19.378 1.00 72.56 104 ASN A C 1
ATOM 836 O O . ASN A 1 104 ? -2.872 -6.116 -19.277 1.00 72.56 104 ASN A O 1
ATOM 840 N N . GLU A 1 105 ? -0.862 -5.228 -18.795 1.00 82.44 105 GLU A N 1
ATOM 841 C CA . GLU A 1 105 ? -1.385 -4.210 -17.887 1.00 82.44 105 GLU A CA 1
ATOM 842 C C . GLU A 1 105 ? -1.147 -2.783 -18.374 1.00 82.44 105 GLU A C 1
ATOM 844 O O . GLU A 1 105 ? -0.131 -2.483 -19.002 1.00 82.44 105 GLU A O 1
ATOM 849 N N . ALA A 1 106 ? -2.080 -1.897 -18.037 1.00 85.31 106 ALA A N 1
ATOM 850 C CA . ALA A 1 106 ? -1.933 -0.453 -18.149 1.00 85.31 106 ALA A CA 1
ATOM 851 C C . ALA A 1 106 ? -2.076 0.164 -16.751 1.00 85.31 106 ALA A C 1
ATOM 853 O O . ALA A 1 106 ? -3.005 -0.178 -16.022 1.00 85.31 106 ALA A O 1
ATOM 854 N N . LEU A 1 107 ? -1.168 1.065 -16.372 1.00 88.25 107 LEU A N 1
ATOM 855 C CA . LEU A 1 107 ? -1.178 1.729 -15.067 1.00 88.25 107 LEU A CA 1
ATOM 856 C C . LEU A 1 107 ? -1.394 3.235 -15.242 1.00 88.25 107 LEU A C 1
ATOM 858 O O . LEU A 1 107 ? -0.582 3.900 -15.882 1.00 88.25 107 LEU A O 1
ATOM 862 N N . LEU A 1 108 ? -2.450 3.770 -14.630 1.00 88.50 108 LEU A N 1
ATOM 863 C CA . LEU A 1 108 ? -2.649 5.207 -14.451 1.00 88.50 108 LEU A CA 1
ATOM 864 C C . LEU A 1 108 ? -2.181 5.606 -13.052 1.00 88.50 108 LEU A C 1
ATOM 866 O O . LEU A 1 108 ? -2.813 5.256 -12.060 1.00 88.50 108 LEU A O 1
ATOM 870 N N . SER A 1 109 ? -1.078 6.341 -12.954 1.00 91.19 109 SER A N 1
ATOM 871 C CA . SER A 1 109 ? -0.553 6.818 -11.671 1.00 91.19 109 SER A CA 1
ATOM 872 C C . SER A 1 109 ? -0.496 8.339 -11.611 1.00 91.19 109 SER A C 1
ATOM 874 O O . SER A 1 109 ? -0.144 8.970 -12.607 1.00 91.19 109 SER A O 1
ATOM 876 N N . GLY A 1 110 ? -0.728 8.922 -10.435 1.00 90.38 110 GLY A N 1
ATOM 877 C CA . GLY A 1 110 ? -0.543 10.357 -10.219 1.00 90.38 110 GLY A CA 1
ATOM 878 C C . GLY A 1 110 ? -0.224 10.714 -8.769 1.00 90.38 110 GLY A C 1
ATOM 879 O O . GLY A 1 110 ? -0.501 9.932 -7.864 1.00 90.38 110 GLY A O 1
ATOM 880 N N . CYS A 1 111 ? 0.355 11.901 -8.562 1.00 91.44 111 CYS A N 1
ATOM 881 C CA . CYS A 1 111 ? 0.744 12.421 -7.247 1.00 91.44 111 CYS A CA 1
ATOM 882 C C . CYS A 1 111 ? -0.077 13.664 -6.867 1.00 91.44 111 CYS A C 1
ATOM 884 O O . CYS A 1 111 ? -0.350 14.504 -7.729 1.00 91.44 111 CYS A O 1
ATOM 886 N N . SER A 1 112 ? -0.450 13.813 -5.591 1.00 91.19 112 SER A N 1
ATOM 887 C CA . SER A 1 112 ? -1.217 14.954 -5.066 1.00 91.19 112 SER A CA 1
ATOM 888 C C . SER A 1 112 ? -2.536 15.148 -5.836 1.00 91.19 112 SER A C 1
ATOM 890 O O . SER A 1 112 ? -3.312 14.200 -5.965 1.00 91.19 112 SER A O 1
ATOM 892 N N . ALA A 1 113 ? -2.795 16.323 -6.418 1.00 92.94 113 ALA A N 1
ATOM 893 C CA . ALA A 1 113 ? -3.947 16.542 -7.299 1.00 92.94 113 ALA A CA 1
ATOM 894 C C . ALA A 1 113 ? -3.993 15.546 -8.478 1.00 92.94 113 ALA A C 1
ATOM 896 O O . ALA A 1 113 ? -5.068 15.116 -8.893 1.00 92.94 113 ALA A O 1
ATOM 897 N N . GLY A 1 114 ? -2.830 15.115 -8.978 1.00 91.25 114 GLY A N 1
ATOM 898 C CA . GLY A 1 114 ? -2.727 14.057 -9.980 1.00 91.25 114 GLY A CA 1
ATOM 899 C C . GLY A 1 114 ? -3.135 12.680 -9.450 1.00 91.25 114 GLY A C 1
ATOM 900 O O . GLY A 1 114 ? -3.658 11.876 -10.210 1.00 91.25 114 GLY A O 1
ATOM 901 N N . GLY A 1 115 ? -2.946 12.403 -8.156 1.00 90.50 115 GLY A N 1
ATOM 902 C CA . GLY A 1 115 ? -3.418 11.169 -7.523 1.00 90.50 115 GLY A CA 1
ATOM 903 C C . GLY A 1 115 ? -4.941 11.137 -7.437 1.00 90.50 115 GLY A C 1
ATOM 904 O O . GLY A 1 115 ? -5.562 10.153 -7.833 1.00 90.50 115 GLY A O 1
ATOM 905 N N . LEU A 1 116 ? -5.554 12.260 -7.046 1.00 91.62 116 LEU A N 1
ATOM 906 C CA . LEU A 1 116 ? -7.009 12.406 -7.092 1.00 91.62 116 LEU A CA 1
ATOM 907 C C . LEU A 1 116 ? -7.530 12.237 -8.527 1.00 91.62 116 LEU A C 1
ATOM 909 O O . LEU A 1 116 ? -8.491 11.510 -8.751 1.00 91.62 116 LEU A O 1
ATOM 913 N N . SER A 1 117 ? -6.856 12.839 -9.512 1.00 92.44 117 SER A N 1
ATOM 914 C CA . SER A 1 117 ? -7.174 12.658 -10.934 1.00 92.44 117 SER A CA 1
ATOM 915 C C . SER A 1 117 ? -7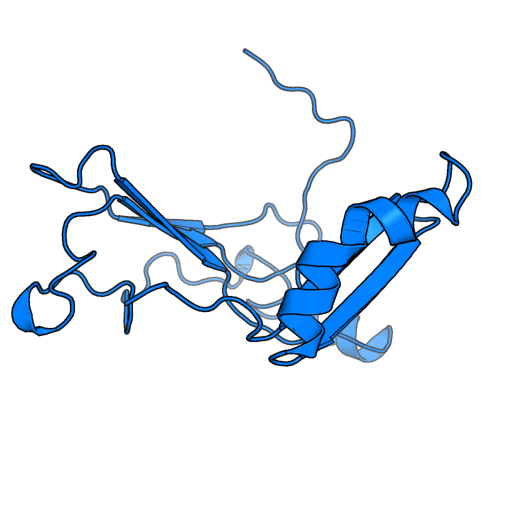.065 11.189 -11.372 1.00 92.44 117 SER A C 1
ATOM 917 O O . SER A 1 117 ? -7.962 10.688 -12.045 1.00 92.44 117 SER A O 1
ATOM 919 N N . ALA A 1 118 ? -6.037 10.460 -10.925 1.00 91.69 118 ALA A N 1
ATOM 920 C CA . ALA A 1 118 ? -5.889 9.032 -11.205 1.00 91.69 118 ALA A CA 1
ATOM 921 C C . ALA A 1 118 ? -7.033 8.187 -10.617 1.00 91.69 118 ALA A C 1
ATOM 923 O O . ALA A 1 118 ? -7.410 7.185 -11.219 1.00 91.69 118 ALA A O 1
ATOM 924 N N . ILE A 1 119 ? -7.610 8.591 -9.477 1.00 90.81 119 ILE A N 1
ATOM 925 C CA . ILE A 1 119 ? -8.830 7.973 -8.931 1.00 90.81 119 ILE A CA 1
ATOM 926 C C . ILE A 1 119 ? -10.038 8.324 -9.802 1.00 90.81 119 ILE A C 1
ATOM 928 O O . ILE A 1 119 ? -10.760 7.429 -10.234 1.00 90.81 119 ILE A O 1
ATOM 932 N N . LEU A 1 120 ? -10.252 9.614 -10.070 1.00 93.62 120 LEU A N 1
ATOM 933 C CA . LEU A 1 120 ? -11.455 10.111 -10.741 1.00 93.62 120 LEU A CA 1
ATOM 934 C C . LEU A 1 120 ? -11.579 9.635 -12.195 1.00 93.62 120 LEU A C 1
ATOM 936 O O . LEU A 1 120 ? -12.686 9.381 -12.657 1.00 93.62 120 LEU A O 1
ATOM 940 N N . HIS A 1 121 ? -10.459 9.487 -12.903 1.00 95.31 121 HIS A N 1
ATOM 941 C CA . HIS A 1 121 ? -10.432 9.116 -14.323 1.00 95.31 121 HIS A CA 1
ATOM 942 C C . HIS A 1 121 ? -10.054 7.650 -14.569 1.00 95.31 121 HIS A C 1
ATOM 944 O O . HIS A 1 121 ? -9.820 7.260 -15.712 1.00 95.31 121 HIS A O 1
ATOM 950 N N . CYS A 1 122 ? -9.992 6.820 -13.522 1.00 94.75 122 CYS A N 1
ATOM 951 C CA . CYS A 1 122 ? -9.571 5.425 -13.654 1.00 94.75 122 CYS A CA 1
ATOM 952 C C . CYS A 1 122 ? -10.463 4.624 -14.618 1.00 94.75 122 CYS A C 1
ATOM 954 O O . CYS A 1 122 ? -9.960 3.908 -15.488 1.00 94.75 122 CYS A O 1
ATOM 956 N N . ASP A 1 123 ? -11.785 4.775 -14.493 1.00 94.75 123 ASP A N 1
ATOM 957 C CA . ASP A 1 123 ? -12.748 4.062 -15.336 1.00 94.75 123 ASP A CA 1
ATOM 958 C C . ASP A 1 123 ? -12.686 4.538 -16.793 1.00 94.75 123 ASP A C 1
ATOM 960 O O . ASP A 1 123 ? -12.679 3.715 -17.702 1.00 94.75 123 ASP A O 1
ATOM 964 N N . GLU A 1 124 ? -12.561 5.847 -17.028 1.00 95.75 124 GLU A N 1
ATOM 965 C CA . GLU A 1 124 ? -12.422 6.416 -18.375 1.00 95.75 124 GLU A CA 1
ATOM 966 C C . GLU A 1 124 ? -11.135 5.934 -19.057 1.00 95.75 124 GLU A C 1
ATOM 968 O O . GLU A 1 124 ? -11.157 5.490 -20.205 1.00 95.75 124 GLU A O 1
ATOM 973 N N . PHE A 1 125 ? -10.018 5.941 -18.328 1.00 94.50 125 PHE A N 1
ATOM 974 C CA . PHE A 1 125 ? -8.749 5.415 -18.817 1.00 94.50 125 PHE A CA 1
ATOM 975 C C . PHE A 1 125 ? -8.836 3.923 -19.159 1.00 94.50 125 PHE A C 1
ATOM 977 O O . PHE A 1 125 ? -8.233 3.482 -20.138 1.00 94.50 125 PHE A O 1
ATOM 984 N N . ARG A 1 126 ? -9.616 3.141 -18.399 1.00 93.50 126 ARG A N 1
ATOM 985 C CA . ARG A 1 126 ? -9.830 1.717 -18.681 1.00 93.50 126 ARG A CA 1
ATOM 986 C C . ARG A 1 126 ? -10.515 1.483 -20.024 1.00 93.50 126 ARG A C 1
ATOM 988 O O . ARG A 1 126 ? -10.143 0.541 -20.721 1.00 93.50 126 ARG A O 1
ATOM 995 N N . GLU A 1 127 ? -11.469 2.329 -20.403 1.00 95.38 127 GLU A N 1
ATOM 996 C CA . GLU A 1 127 ? -12.203 2.195 -21.670 1.00 95.38 127 GLU A CA 1
ATOM 997 C C . GLU A 1 127 ? -11.323 2.446 -22.912 1.00 95.38 127 GLU A C 1
ATOM 999 O O . GLU A 1 127 ? -11.705 2.084 -24.025 1.00 95.38 127 GLU A O 1
ATOM 1004 N N . LEU A 1 128 ? -10.114 2.999 -22.744 1.00 94.69 128 LEU A N 1
ATOM 1005 C CA . LEU A 1 128 ? -9.146 3.184 -23.834 1.00 94.69 128 LEU A CA 1
ATOM 1006 C C . LEU A 1 128 ? -8.464 1.881 -24.276 1.00 94.69 128 LEU A C 1
ATOM 1008 O O . LEU A 1 128 ? -7.807 1.857 -25.320 1.00 94.69 128 LEU A O 1
ATOM 1012 N N . PHE A 1 129 ? -8.593 0.801 -23.500 1.00 93.62 129 PHE A N 1
ATOM 1013 C CA . PHE A 1 129 ? -7.908 -0.462 -23.758 1.00 93.62 129 PHE A CA 1
ATOM 1014 C C . PHE A 1 129 ? -8.890 -1.614 -24.029 1.00 93.62 129 PHE A C 1
ATOM 1016 O O . PHE A 1 129 ? -10.012 -1.628 -23.522 1.00 93.62 129 PHE A O 1
ATOM 1023 N N . PRO A 1 130 ? -8.479 -2.641 -24.801 1.00 92.06 130 PRO A N 1
ATOM 1024 C CA . PRO A 1 130 ? -9.259 -3.867 -24.941 1.00 92.06 130 PRO A CA 1
ATOM 1025 C C . PRO A 1 130 ? -9.500 -4.540 -23.584 1.00 92.06 130 PRO A C 1
ATOM 1027 O O . PRO A 1 130 ? -8.645 -4.494 -22.705 1.00 92.06 130 PRO A O 1
ATOM 1030 N N . ARG A 1 131 ? -10.602 -5.293 -23.446 1.00 85.12 131 ARG A N 1
ATOM 1031 C CA . ARG A 1 131 ? -10.938 -6.045 -22.213 1.00 85.12 131 ARG A CA 1
ATOM 1032 C C . ARG A 1 131 ? -9.877 -7.062 -21.770 1.00 85.12 131 ARG A C 1
ATOM 1034 O O . ARG A 1 131 ? -9.930 -7.551 -20.647 1.00 85.12 131 ARG A O 1
ATOM 1041 N N . THR A 1 132 ? -8.955 -7.423 -22.658 1.00 87.31 132 THR A N 1
ATOM 1042 C CA . THR A 1 132 ? -7.815 -8.298 -22.360 1.00 87.31 132 THR A CA 1
ATOM 1043 C C . THR A 1 132 ? -6.704 -7.589 -21.587 1.00 87.31 132 THR A C 1
ATOM 1045 O O . THR A 1 132 ? -5.868 -8.269 -20.999 1.00 87.31 132 THR A O 1
ATOM 1048 N N . THR A 1 133 ? -6.668 -6.254 -21.605 1.00 87.31 133 THR A N 1
ATOM 1049 C CA . THR A 1 133 ? -5.701 -5.445 -20.862 1.00 87.31 133 THR A CA 1
ATOM 1050 C C . THR A 1 133 ? -6.261 -5.142 -19.479 1.00 87.31 133 THR A C 1
ATOM 1052 O O . THR A 1 133 ? -7.351 -4.585 -19.345 1.00 87.31 133 THR A O 1
ATOM 1055 N N . ARG A 1 134 ? -5.515 -5.488 -18.431 1.00 85.19 134 ARG A N 1
ATOM 1056 C CA . ARG A 1 134 ? -5.882 -5.140 -17.060 1.00 85.19 134 ARG A CA 1
ATOM 1057 C C . ARG A 1 134 ? -5.434 -3.715 -16.756 1.00 85.19 134 ARG A C 1
ATOM 1059 O O . ARG A 1 134 ? -4.246 -3.416 -16.764 1.00 85.19 134 ARG A O 1
ATOM 1066 N N . VAL A 1 135 ? -6.384 -2.834 -16.475 1.00 88.50 135 VAL A N 1
ATOM 1067 C CA . VAL A 1 135 ? -6.086 -1.451 -16.087 1.00 88.50 135 VAL A CA 1
ATOM 1068 C C . VAL A 1 135 ? -6.030 -1.349 -14.568 1.00 88.50 135 VAL A C 1
ATOM 1070 O O . VAL A 1 135 ? -6.914 -1.848 -13.871 1.00 88.50 135 VAL A O 1
ATOM 1073 N N . LYS A 1 136 ? -4.973 -0.716 -14.064 1.00 88.50 136 LYS A N 1
ATOM 1074 C CA . LYS A 1 136 ? -4.740 -0.416 -12.650 1.00 88.50 136 LYS A CA 1
ATOM 1075 C C . LYS A 1 136 ? -4.574 1.085 -12.480 1.00 88.50 136 LYS A C 1
ATOM 1077 O O . LYS A 1 136 ? -4.051 1.754 -13.368 1.00 88.50 136 LYS A O 1
ATOM 1082 N N . CYS A 1 137 ? -4.980 1.601 -11.326 1.00 90.56 137 CYS A N 1
ATOM 1083 C CA . CYS A 1 137 ? -4.859 3.018 -11.008 1.00 90.56 137 CYS A CA 1
ATOM 1084 C C . CYS A 1 137 ? -4.227 3.194 -9.631 1.00 90.56 137 CYS A C 1
ATOM 1086 O O . CYS A 1 137 ? -4.581 2.488 -8.687 1.00 90.56 137 CYS A O 1
ATOM 1088 N N . PHE A 1 138 ? -3.277 4.118 -9.527 1.00 88.88 138 PHE A N 1
ATOM 1089 C CA . PHE A 1 138 ? -2.496 4.361 -8.322 1.00 88.88 138 PHE A CA 1
ATOM 1090 C C . PHE A 1 138 ? -2.498 5.852 -7.973 1.00 88.88 138 PHE A C 1
ATOM 1092 O O . PHE A 1 138 ? -1.983 6.685 -8.718 1.00 88.88 138 PHE A O 1
ATOM 1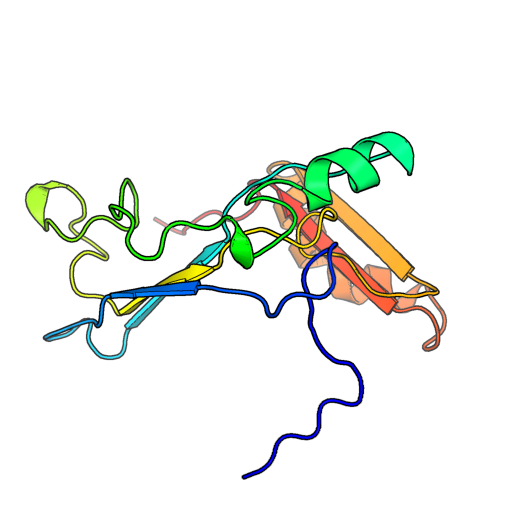099 N N . SER A 1 139 ? -3.074 6.181 -6.819 1.00 89.88 139 SER A N 1
ATOM 1100 C CA . SER A 1 139 ? -3.107 7.542 -6.289 1.00 89.88 139 SER A CA 1
ATOM 1101 C C . SER A 1 139 ? -2.087 7.705 -5.180 1.00 89.88 139 SER A C 1
ATOM 1103 O O . SER A 1 139 ? -2.301 7.245 -4.057 1.00 89.88 139 SER A O 1
ATOM 1105 N N . ASP A 1 140 ? -1.018 8.426 -5.478 1.00 86.00 140 ASP A N 1
ATOM 1106 C CA . ASP A 1 140 ? -0.011 8.806 -4.501 1.00 86.00 140 ASP A CA 1
ATOM 1107 C C . ASP A 1 140 ? -0.380 10.147 -3.851 1.00 86.00 140 ASP A C 1
ATOM 1109 O O . ASP A 1 140 ? -0.409 11.188 -4.504 1.00 86.00 140 ASP A O 1
ATOM 1113 N N . GLY A 1 141 ? -0.731 10.137 -2.563 1.00 84.12 141 GLY A N 1
ATOM 1114 C CA . GLY A 1 141 ? -1.068 11.365 -1.828 1.00 84.12 141 GLY A CA 1
ATOM 1115 C C . GLY A 1 141 ? -2.283 12.137 -2.368 1.00 84.12 141 GLY A C 1
ATOM 1116 O O . GLY A 1 141 ? -2.382 13.340 -2.147 1.00 84.12 141 GLY A O 1
ATOM 1117 N N . GLY A 1 142 ? -3.180 11.471 -3.104 1.00 87.19 142 GLY A N 1
ATOM 1118 C CA . GLY A 1 142 ? -4.360 12.082 -3.731 1.00 87.19 142 GLY A CA 1
ATOM 1119 C C . GLY A 1 142 ? -5.674 11.948 -2.958 1.00 87.19 142 GLY A C 1
ATOM 1120 O O . GLY A 1 142 ? -6.716 12.344 -3.474 1.00 87.19 142 GLY A O 1
ATOM 1121 N N . LEU A 1 143 ? -5.654 11.384 -1.747 1.00 82.75 143 LEU A N 1
ATOM 1122 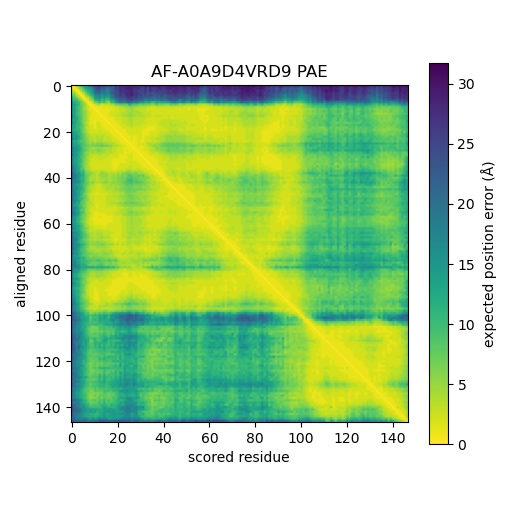C CA . LEU A 1 143 ? -6.838 11.277 -0.893 1.00 82.75 143 LEU A CA 1
ATOM 1123 C C . LEU A 1 143 ? -6.878 12.445 0.095 1.00 82.75 143 LEU A C 1
ATOM 1125 O O . LEU A 1 143 ? -6.022 12.549 0.972 1.00 82.75 143 LEU A O 1
ATOM 1129 N N . PHE A 1 144 ? -7.903 13.280 -0.027 1.00 80.69 144 PHE A N 1
ATOM 1130 C CA . PHE A 1 144 ? -8.177 14.397 0.871 1.00 80.69 144 PHE A CA 1
ATOM 1131 C C . PHE A 1 144 ? -9.459 14.096 1.650 1.00 80.69 144 PHE A C 1
ATOM 1133 O O . PHE A 1 144 ? -10.423 13.590 1.076 1.00 80.69 144 PHE A O 1
ATOM 1140 N N . LEU A 1 145 ? -9.455 14.361 2.956 1.00 78.06 145 LEU A N 1
ATOM 1141 C CA . LEU A 1 145 ? -10.643 14.233 3.799 1.00 78.06 145 LEU A CA 1
ATOM 1142 C C . LEU A 1 145 ? -11.386 15.570 3.799 1.00 78.06 145 LEU A C 1
ATOM 1144 O O . LEU A 1 145 ? -10.748 16.614 3.928 1.00 78.06 145 LEU A O 1
ATOM 1148 N N . ASP A 1 146 ? -12.706 15.522 3.636 1.00 72.44 146 ASP A N 1
ATOM 1149 C CA . ASP A 1 146 ? -13.566 16.697 3.788 1.00 72.44 146 ASP A CA 1
ATOM 1150 C C . ASP A 1 146 ? -13.640 17.053 5.282 1.00 72.44 146 ASP A C 1
ATOM 1152 O O . ASP A 1 146 ? -13.906 16.171 6.107 1.00 72.44 146 ASP A O 1
ATOM 1156 N N . SER A 1 147 ? -13.309 18.300 5.625 1.00 49.97 147 SER A N 1
ATOM 1157 C CA . SER A 1 147 ? -13.138 18.790 7.003 1.00 49.97 147 SER A CA 1
ATOM 1158 C C . SER A 1 147 ? -14.219 19.778 7.400 1.00 49.97 147 SER A C 1
ATOM 1160 O O . SER A 1 147 ? -14.398 20.742 6.620 1.00 49.97 147 SER A O 1
#

Mean predicted aligned error: 7.63 Å

Nearest PDB structures (foldseek):
  4uyz-assembly3_C  TM=6.148E-01  e=7.459E-08  Homo sapiens
  4uyz-assembly2_B  TM=6.319E-01  e=4.113E-07  Homo sapiens
  7b9d-assembly1_A  TM=6.196E-01  e=1.640E-07  Homo sapiens
  6zuv-assembly1_A  TM=6.218E-01  e=3.163E-07  Homo sapiens
  4uzk-assembly1_B  TM=6.194E-01  e=1.256E-06  Drosophila melanogaster

Foldseek 3Di:
DDPPDVDQDAFLLRAHWDKDKDAADDPQNPPEDEAEDDDAAQPDPVSSVVLCVAQQRHVVRDDPDDAQDDCRDLDCVRHVDPNRHIYMYGGHGHRHRVPDDDDQEDELEDEACSLLVLVVCQVVVVVVDDPVHHYYTGRHNHDDDDD